Protein AF-A0A251Q387-F1 (afdb_monomer_lite)

Radius of gyration: 13.92 Å; chains: 1; bounding box: 30×35×39 Å

pLDDT: mean 77.46, std 14.69, range [41.97, 92.56]

Foldseek 3Di:
DVCVVPVDPDDDDWDFDDDPVDRDRPVVPPVPPPDAQEEEAADADADDDPCLVPVVVVNVVVVCVVPVRHYYDYDDYPYPDVVPDD

InterPro domains:
  IPR002762 Sirohydrochlorin cobaltochelatase CbiX-like [PF01903] (5-85)
  IPR050963 Sirohydrochlorin Cobaltochelatase/CbiX [PTHR33542] (1-85)

Sequence (86 aa):
MLKDRTGYPIVEPAHMVQSWRNHQFMLHSIPVLSGANRVIVSPFFLLPGRHLNQDIPYLTAEAAKEHPGVSYIVTTPLGLHPLLVI

Structure (mmCIF, N/CA/C/O backbone):
data_AF-A0A251Q387-F1
#
_entry.id   AF-A0A251Q387-F1
#
loop_
_atom_site.group_PDB
_atom_site.id
_atom_site.type_symbol
_atom_site.label_atom_id
_atom_site.label_alt_id
_atom_site.label_comp_id
_atom_site.label_asym_id
_atom_site.label_entity_id
_atom_site.label_seq_id
_atom_site.pdbx_PDB_ins_code
_atom_site.Cartn_x
_atom_site.Cartn_y
_atom_site.Cartn_z
_atom_site.occupancy
_atom_site.B_iso_or_equiv
_atom_site.auth_seq_id
_atom_site.auth_comp_id
_atom_site.auth_asym_id
_atom_site.auth_atom_id
_atom_site.pdbx_PDB_model_num
ATOM 1 N N . MET A 1 1 ? -14.306 -2.420 -13.201 1.00 75.31 1 MET A N 1
ATOM 2 C CA . MET A 1 1 ? -13.075 -1.802 -12.639 1.00 75.31 1 MET A CA 1
ATOM 3 C C . MET A 1 1 ? -12.560 -2.647 -11.465 1.00 75.31 1 MET A C 1
ATOM 5 O O . MET A 1 1 ? -13.202 -3.638 -11.149 1.00 75.31 1 MET A O 1
ATOM 9 N N . LEU A 1 2 ? -11.396 -2.347 -10.858 1.00 83.06 2 LEU A N 1
ATOM 10 C CA . LEU A 1 2 ? -10.769 -3.199 -9.817 1.00 83.06 2 LEU A CA 1
ATOM 11 C C . LEU A 1 2 ? -11.724 -3.520 -8.645 1.00 83.06 2 LEU A C 1
ATOM 13 O O . LEU A 1 2 ? -11.761 -4.657 -8.180 1.00 83.06 2 LEU A O 1
ATOM 17 N N . LYS A 1 3 ? -12.561 -2.555 -8.245 1.00 85.06 3 LYS A N 1
ATOM 18 C CA . LYS A 1 3 ? -13.634 -2.723 -7.250 1.00 85.06 3 LYS A CA 1
ATOM 19 C C . LYS A 1 3 ? -14.587 -3.881 -7.583 1.00 85.06 3 LYS A C 1
ATOM 21 O O . LYS A 1 3 ? -14.783 -4.772 -6.766 1.00 85.06 3 LYS A O 1
ATOM 26 N N . ASP A 1 4 ? -15.066 -3.944 -8.824 1.00 89.00 4 ASP A N 1
ATOM 27 C CA . ASP A 1 4 ? -16.027 -4.962 -9.287 1.00 89.00 4 ASP A CA 1
ATOM 28 C C . ASP A 1 4 ? -15.418 -6.369 -9.410 1.00 89.00 4 ASP A C 1
ATOM 30 O O . ASP A 1 4 ? -16.140 -7.347 -9.581 1.00 89.00 4 ASP A O 1
ATOM 34 N N . ARG A 1 5 ? -14.082 -6.485 -9.364 1.00 89.75 5 ARG A N 1
ATOM 35 C CA . ARG A 1 5 ? -13.352 -7.746 -9.591 1.00 89.75 5 ARG A CA 1
ATOM 36 C C . ARG A 1 5 ? -12.717 -8.344 -8.337 1.00 89.75 5 ARG A C 1
ATOM 38 O O . ARG A 1 5 ? -12.223 -9.463 -8.410 1.00 89.75 5 ARG A O 1
ATOM 45 N N . THR A 1 6 ? -12.668 -7.606 -7.229 1.00 87.00 6 THR A N 1
ATOM 46 C CA . THR A 1 6 ? -11.861 -7.977 -6.048 1.00 87.00 6 THR A CA 1
ATOM 47 C C . THR A 1 6 ? -12.671 -8.182 -4.770 1.00 87.00 6 THR A C 1
ATOM 49 O O . THR A 1 6 ? -12.135 -8.708 -3.801 1.00 87.00 6 THR A O 1
ATOM 52 N N . GLY A 1 7 ? -13.946 -7.776 -4.743 1.00 88.38 7 GLY A N 1
ATOM 53 C CA . GLY A 1 7 ? -14.798 -7.864 -3.552 1.00 88.38 7 GLY A CA 1
ATOM 54 C C . GLY A 1 7 ? -14.453 -6.856 -2.447 1.00 88.38 7 GLY A C 1
ATOM 55 O O . GLY A 1 7 ? -15.130 -6.833 -1.422 1.00 88.38 7 GLY A O 1
ATOM 56 N N . TYR A 1 8 ? -13.439 -6.000 -2.640 1.00 87.88 8 TYR A N 1
ATOM 57 C CA . TYR A 1 8 ? -13.121 -4.932 -1.694 1.00 87.88 8 TYR A CA 1
ATOM 58 C C . TYR A 1 8 ? -14.166 -3.806 -1.783 1.00 87.88 8 TYR A C 1
ATOM 60 O O . TYR A 1 8 ? -14.396 -3.269 -2.871 1.00 87.88 8 TYR A O 1
ATOM 68 N N . PRO A 1 9 ? -14.782 -3.401 -0.655 1.00 86.31 9 PRO A N 1
ATOM 69 C CA . PRO A 1 9 ? -15.846 -2.393 -0.655 1.00 86.31 9 PRO A CA 1
ATOM 70 C C . PRO A 1 9 ? -15.333 -0.987 -1.000 1.00 86.31 9 PR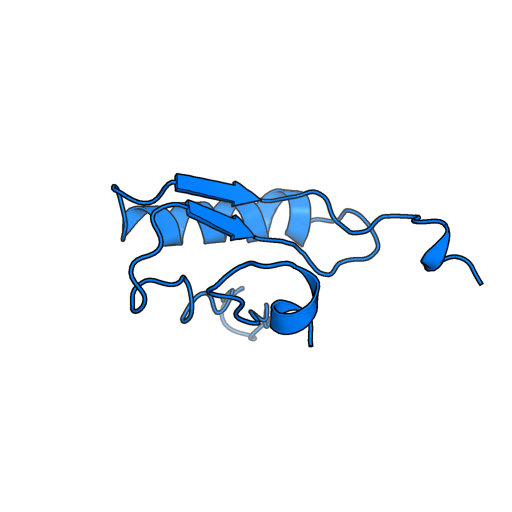O A C 1
ATOM 72 O O . PRO A 1 9 ? -16.083 -0.164 -1.531 1.00 86.31 9 PRO A O 1
ATOM 75 N N . ILE A 1 10 ? -14.052 -0.723 -0.725 1.00 86.31 10 ILE A N 1
ATOM 76 C CA . ILE A 1 10 ? -13.381 0.561 -0.933 1.00 86.31 10 ILE A CA 1
ATOM 77 C C . ILE A 1 10 ? -12.128 0.300 -1.766 1.00 86.31 10 ILE A C 1
ATOM 79 O O . ILE A 1 10 ? -11.278 -0.501 -1.377 1.00 86.31 10 ILE A O 1
ATOM 83 N N . VAL A 1 11 ? -12.031 0.960 -2.919 1.00 87.88 11 VAL A N 1
ATOM 84 C CA . VAL A 1 11 ? -10.879 0.892 -3.822 1.00 87.88 11 VAL A CA 1
ATOM 85 C C . VAL A 1 11 ? -10.682 2.281 -4.408 1.00 87.88 11 VAL A C 1
ATOM 87 O O . VAL A 1 11 ? -11.507 2.722 -5.203 1.00 87.88 11 VAL A O 1
ATOM 90 N N . GLU A 1 12 ? -9.591 2.938 -4.026 1.00 85.06 12 GLU A N 1
ATOM 91 C CA . GLU A 1 12 ? -9.282 4.312 -4.424 1.00 85.06 12 GLU A CA 1
ATOM 92 C C . GLU A 1 12 ? -7.945 4.367 -5.177 1.00 85.06 12 GLU A C 1
ATOM 94 O O . GLU A 1 12 ? -6.975 3.732 -4.747 1.00 85.06 12 GLU A O 1
ATOM 99 N N . PRO A 1 13 ? -7.856 5.102 -6.299 1.00 84.19 13 PRO A N 1
ATOM 100 C CA . PRO A 1 13 ? -6.579 5.385 -6.934 1.00 84.19 13 PRO A CA 1
ATOM 101 C C . PRO A 1 13 ? -5.778 6.405 -6.109 1.00 84.19 13 PRO A C 1
ATOM 103 O O . PRO A 1 13 ? -6.327 7.343 -5.530 1.00 84.19 13 PRO A O 1
ATOM 106 N N . ALA A 1 14 ? -4.456 6.249 -6.106 1.00 80.81 14 ALA A N 1
ATOM 107 C CA . ALA A 1 14 ? -3.520 7.208 -5.532 1.00 80.81 14 ALA A CA 1
ATOM 108 C C . ALA A 1 14 ? -2.361 7.425 -6.508 1.00 80.81 14 ALA A C 1
ATOM 110 O O . ALA A 1 14 ? -1.882 6.480 -7.140 1.00 80.81 14 ALA A O 1
ATOM 111 N N . HIS A 1 15 ? -1.910 8.672 -6.631 1.00 78.69 15 HIS A N 1
ATOM 112 C CA . HIS A 1 15 ? -0.846 9.050 -7.556 1.00 78.69 15 HIS A CA 1
ATOM 113 C C . HIS A 1 15 ? 0.316 9.693 -6.801 1.00 78.69 15 HIS A C 1
ATOM 115 O O . HIS A 1 15 ? 0.139 10.626 -6.017 1.00 78.69 15 HIS A O 1
ATOM 121 N N . MET A 1 16 ? 1.526 9.215 -7.085 1.00 70.44 16 MET A N 1
ATOM 122 C CA . MET A 1 16 ? 2.751 9.894 -6.685 1.00 70.44 16 MET A CA 1
ATOM 123 C C . MET A 1 16 ? 3.108 10.926 -7.746 1.00 70.44 16 MET A C 1
ATOM 125 O O . MET A 1 16 ? 3.348 10.558 -8.896 1.00 70.44 16 MET A O 1
ATOM 129 N N . VAL A 1 17 ? 3.166 12.202 -7.370 1.00 60.22 17 VAL A N 1
ATOM 130 C CA . VAL A 1 17 ? 3.607 13.266 -8.274 1.00 60.22 17 VAL A CA 1
ATOM 131 C C . VAL A 1 17 ? 4.909 13.843 -7.742 1.00 60.22 17 VAL A C 1
ATOM 133 O O . VAL A 1 17 ? 4.994 14.291 -6.600 1.00 60.22 17 VAL A O 1
ATOM 136 N N . GLN A 1 18 ? 5.939 13.856 -8.583 1.00 53.81 18 GLN A N 1
ATOM 137 C CA . GLN A 1 18 ? 7.148 14.609 -8.292 1.00 53.81 18 GLN A CA 1
ATOM 138 C C . GLN A 1 18 ? 6.885 16.077 -8.628 1.00 53.81 18 GLN A C 1
ATOM 140 O O . GLN A 1 18 ? 6.873 16.470 -9.792 1.00 53.81 18 GLN A O 1
ATOM 145 N N . SER A 1 19 ? 6.631 16.890 -7.604 1.00 51.81 19 SER A N 1
ATOM 146 C CA . SER A 1 19 ? 6.587 18.343 -7.761 1.00 51.81 19 SER A CA 1
ATOM 147 C C . SER A 1 19 ? 7.981 18.925 -7.524 1.00 51.81 19 SER A C 1
ATOM 149 O O . SER A 1 19 ? 8.758 18.386 -6.735 1.00 51.81 19 SER A O 1
ATOM 151 N N . TRP A 1 20 ? 8.288 20.063 -8.153 1.00 41.97 20 TRP A N 1
ATOM 152 C CA . TRP A 1 20 ? 9.570 20.773 -7.998 1.00 41.97 20 TRP A CA 1
ATOM 153 C C . TRP A 1 20 ? 9.902 21.155 -6.540 1.00 41.97 20 TRP A C 1
ATOM 155 O O . TRP A 1 20 ? 11.029 21.544 -6.246 1.00 41.97 20 TRP A O 1
ATOM 165 N N . ARG A 1 21 ? 8.934 21.038 -5.619 1.00 42.72 21 ARG A N 1
ATOM 166 C CA . ARG A 1 21 ? 9.056 21.495 -4.236 1.00 42.72 21 ARG A CA 1
ATOM 167 C C . ARG A 1 21 ? 8.983 20.422 -3.158 1.00 42.72 21 ARG A C 1
ATOM 169 O O . ARG A 1 21 ? 9.186 20.832 -2.028 1.00 42.72 21 ARG A O 1
ATOM 176 N N . ASN A 1 22 ? 8.706 19.144 -3.463 1.00 47.03 22 ASN A N 1
ATOM 177 C CA . ASN A 1 22 ? 8.856 17.957 -2.587 1.00 47.03 22 ASN A CA 1
ATOM 178 C C . ASN A 1 22 ? 8.211 16.711 -3.245 1.00 47.03 22 ASN A C 1
ATOM 180 O O . ASN A 1 22 ? 7.278 16.848 -4.044 1.00 47.03 22 ASN A O 1
ATOM 184 N N . HIS A 1 23 ? 8.659 15.497 -2.878 1.00 52.81 23 HIS A N 1
ATOM 185 C CA . HIS A 1 23 ? 7.956 14.235 -3.177 1.00 52.81 23 HIS A CA 1
ATOM 186 C C . HIS A 1 23 ? 6.649 14.174 -2.371 1.00 52.81 23 HIS A C 1
ATOM 188 O O . HIS A 1 23 ? 6.571 13.528 -1.329 1.00 52.81 23 HIS A O 1
ATOM 194 N N . GLN A 1 24 ? 5.623 14.895 -2.812 1.00 49.97 24 GLN A N 1
ATOM 195 C CA . GLN A 1 24 ? 4.292 14.763 -2.238 1.00 49.97 24 GLN A CA 1
ATOM 196 C C . GLN A 1 24 ? 3.628 13.544 -2.871 1.00 49.97 24 GLN A C 1
ATOM 198 O O . GLN A 1 24 ? 3.147 13.564 -4.004 1.00 49.97 24 GLN A O 1
ATOM 203 N N . PHE A 1 25 ? 3.638 12.443 -2.132 1.00 52.50 25 PHE A N 1
ATOM 204 C CA . PHE A 1 25 ? 2.727 11.346 -2.402 1.00 52.50 25 PHE A CA 1
ATOM 205 C C . PHE A 1 25 ? 1.351 11.820 -1.953 1.00 52.50 25 PHE A C 1
ATOM 207 O O . PHE A 1 25 ? 1.126 12.075 -0.770 1.00 52.50 25 PHE A O 1
ATOM 214 N N . MET A 1 26 ? 0.461 12.035 -2.919 1.00 52.25 26 MET A N 1
ATOM 215 C CA . MET A 1 26 ? -0.892 12.501 -2.652 1.00 52.25 26 MET A CA 1
ATOM 216 C C . MET A 1 26 ? -1.690 11.317 -2.093 1.00 52.25 26 MET A C 1
ATOM 218 O O . MET A 1 26 ? -2.462 10.6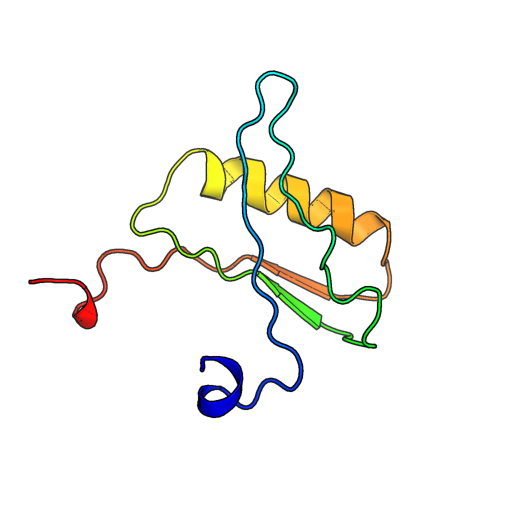79 -2.801 1.00 52.25 26 MET A O 1
ATOM 222 N N . LEU A 1 27 ? -1.482 11.023 -0.807 1.00 52.91 27 LEU A N 1
ATOM 223 C CA . LEU A 1 27 ? -2.331 10.163 0.024 1.00 52.91 27 LEU A CA 1
ATOM 224 C C . LEU A 1 27 ? -3.518 10.939 0.601 1.00 52.91 27 LEU A C 1
ATOM 226 O O . LEU A 1 27 ? -4.081 10.541 1.616 1.00 52.91 27 LEU A O 1
ATOM 230 N N . HIS A 1 28 ? -3.953 12.019 -0.059 1.00 48.16 28 HIS A N 1
ATOM 231 C CA . HIS A 1 28 ? -5.173 12.750 0.312 1.00 48.16 28 HIS A CA 1
ATOM 232 C C . HIS A 1 28 ? -6.433 11.861 0.332 1.00 48.16 28 HIS A C 1
ATOM 234 O O . HIS A 1 28 ? -7.497 12.309 0.742 1.00 48.16 28 HIS A O 1
ATOM 240 N N . SER A 1 29 ? -6.301 10.609 -0.107 1.00 48.94 29 SER A N 1
ATOM 241 C CA . SER A 1 29 ? -7.316 9.573 -0.176 1.00 48.94 29 SER A CA 1
ATOM 242 C C . SER A 1 29 ? -6.938 8.285 0.565 1.00 48.94 29 SER A C 1
ATOM 244 O O . SER A 1 29 ? -7.509 7.237 0.245 1.00 48.94 29 SER A O 1
ATOM 246 N N . ILE A 1 30 ? -6.057 8.300 1.592 1.00 53.25 30 ILE A N 1
ATOM 247 C CA . ILE A 1 30 ? -6.209 7.238 2.609 1.00 53.25 30 ILE A CA 1
ATOM 248 C C . ILE A 1 30 ? -7.701 7.247 2.972 1.00 53.25 30 ILE A C 1
ATOM 250 O O . ILE A 1 30 ? -8.290 8.325 3.065 1.00 53.25 30 ILE A O 1
ATOM 254 N N . PRO A 1 31 ? -8.359 6.091 3.106 1.00 51.75 31 PRO A N 1
ATOM 255 C CA . PRO A 1 31 ? -9.796 5.976 3.372 1.00 51.75 31 PRO A CA 1
ATOM 256 C C . PRO A 1 31 ? -10.260 6.555 4.727 1.00 51.75 31 PRO A C 1
ATOM 258 O O . PRO A 1 31 ? -11.266 6.117 5.282 1.00 51.75 31 PRO A O 1
ATOM 261 N N . VAL A 1 32 ? -9.565 7.578 5.230 1.00 48.91 32 VAL A N 1
ATOM 262 C CA . VAL A 1 32 ? -9.866 8.519 6.312 1.00 48.91 32 VAL A CA 1
ATOM 263 C C . VAL A 1 32 ? -11.327 8.963 6.349 1.00 48.91 32 VAL A C 1
ATOM 265 O O . VAL A 1 32 ? -11.822 9.312 7.413 1.00 48.91 32 VAL A O 1
ATOM 268 N N . LEU A 1 33 ? -12.060 8.895 5.236 1.00 49.66 33 LEU A N 1
ATOM 269 C CA . LEU A 1 33 ? -13.474 9.271 5.186 1.00 49.66 33 LEU A CA 1
ATOM 270 C C . LEU A 1 33 ? -14.460 8.093 5.092 1.00 49.66 33 LEU A C 1
ATOM 272 O O . LEU A 1 33 ? -15.662 8.332 5.027 1.00 49.66 33 LEU A O 1
ATOM 276 N N . SER A 1 34 ? -14.016 6.830 5.067 1.00 56.69 34 SER A N 1
ATOM 277 C CA . SER A 1 34 ? -14.887 5.701 4.671 1.00 56.69 34 SER A CA 1
ATOM 278 C C . SER A 1 34 ? -14.915 4.500 5.624 1.00 56.69 34 SER A C 1
ATOM 280 O O . SER A 1 34 ? -15.532 3.490 5.298 1.00 56.69 34 SER A O 1
ATOM 282 N N . GLY A 1 35 ? -14.308 4.595 6.812 1.00 71.88 35 GLY A N 1
ATOM 283 C CA . GLY A 1 35 ? -14.507 3.599 7.879 1.00 71.88 35 GLY A CA 1
ATOM 284 C C . GLY A 1 35 ? -13.759 2.272 7.694 1.00 71.88 35 GLY A C 1
ATOM 285 O O . GLY A 1 35 ? -14.177 1.252 8.232 1.00 71.88 35 GLY A O 1
ATOM 286 N N . ALA A 1 36 ? -12.657 2.260 6.939 1.00 82.94 36 ALA A N 1
ATOM 287 C CA . ALA A 1 36 ? -11.823 1.069 6.792 1.00 82.94 36 ALA A CA 1
ATOM 288 C C . ALA A 1 36 ? -10.926 0.845 8.026 1.00 82.94 36 ALA A C 1
ATOM 290 O O . ALA A 1 36 ? -10.192 1.739 8.434 1.00 82.94 36 ALA A O 1
ATOM 291 N N . ASN A 1 37 ? -10.907 -0.375 8.570 1.00 86.00 37 ASN A N 1
ATOM 292 C CA . ASN A 1 37 ? -9.988 -0.774 9.653 1.00 86.00 37 ASN A CA 1
ATOM 293 C C . ASN A 1 37 ? -8.624 -1.277 9.138 1.00 86.00 37 ASN A C 1
ATOM 295 O O . ASN A 1 37 ? -7.680 -1.470 9.913 1.00 86.00 37 ASN A O 1
ATOM 299 N N . ARG A 1 38 ? -8.525 -1.537 7.827 1.00 88.50 38 ARG A N 1
ATOM 300 C CA . ARG A 1 38 ? -7.313 -2.026 7.169 1.00 88.50 38 ARG A CA 1
ATOM 301 C C . ARG A 1 38 ? -7.152 -1.426 5.777 1.00 88.50 38 ARG A C 1
ATOM 303 O O . ARG A 1 38 ? -8.094 -1.450 4.990 1.00 88.50 38 ARG A O 1
ATOM 310 N N . VAL A 1 39 ? -5.944 -0.960 5.466 1.00 88.38 39 VAL A N 1
ATOM 311 C CA . VAL A 1 39 ? -5.567 -0.396 4.163 1.00 88.38 39 VAL A CA 1
ATOM 312 C C . VAL A 1 39 ? -4.514 -1.275 3.493 1.00 88.38 39 VAL A C 1
ATOM 314 O O . VAL A 1 39 ? -3.522 -1.663 4.109 1.00 88.38 39 VAL A O 1
ATOM 317 N N . ILE A 1 40 ? -4.724 -1.593 2.216 1.00 91.38 40 ILE A N 1
ATOM 318 C CA . ILE A 1 40 ? -3.753 -2.304 1.380 1.00 91.38 40 ILE A CA 1
ATOM 319 C C . ILE A 1 40 ? -3.260 -1.322 0.323 1.00 91.38 40 ILE A C 1
ATOM 321 O O . ILE A 1 40 ? -3.995 -0.976 -0.601 1.00 91.38 40 ILE A O 1
ATOM 325 N N . VAL A 1 41 ? -2.016 -0.874 0.458 1.00 90.12 41 VAL A N 1
ATOM 326 C CA . VAL A 1 41 ? -1.357 -0.045 -0.550 1.00 90.12 41 VAL A CA 1
ATOM 327 C C . VAL A 1 41 ? -0.731 -0.983 -1.571 1.00 90.12 41 VAL A C 1
ATOM 329 O O . VAL A 1 41 ? 0.212 -1.703 -1.249 1.00 90.12 41 VAL A O 1
ATOM 332 N N . SER A 1 42 ? -1.278 -0.988 -2.788 1.00 91.19 42 SER A N 1
ATOM 333 C CA . SER A 1 42 ? -0.811 -1.817 -3.902 1.00 91.19 42 SER A CA 1
ATOM 334 C C . SER A 1 42 ? -0.081 -0.957 -4.935 1.00 91.19 42 SER A C 1
ATOM 336 O O . SER A 1 42 ? -0.744 -0.329 -5.766 1.00 91.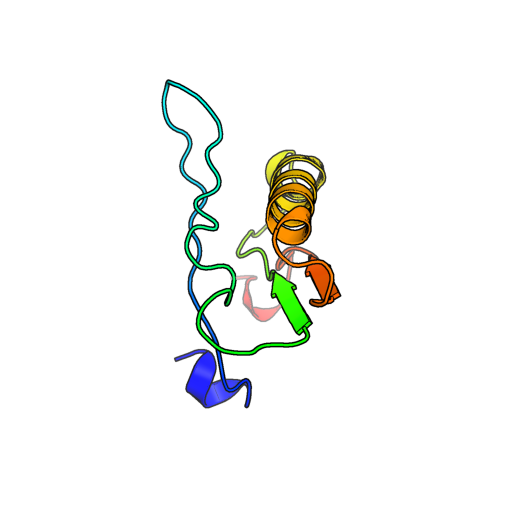19 42 SER A O 1
ATOM 338 N N . PRO A 1 43 ? 1.263 -0.900 -4.923 1.00 88.94 43 PRO A N 1
ATOM 339 C CA . PRO A 1 43 ? 2.001 -0.052 -5.846 1.00 88.94 43 PRO A CA 1
ATOM 340 C C . PRO A 1 43 ? 1.888 -0.557 -7.290 1.00 88.94 43 PRO A C 1
ATOM 342 O O . PRO A 1 43 ? 2.331 -1.659 -7.616 1.00 88.94 43 PRO A O 1
ATOM 345 N N . PHE A 1 44 ? 1.353 0.274 -8.186 1.00 88.44 44 PHE A N 1
ATOM 346 C CA . PHE A 1 44 ? 1.274 -0.031 -9.618 1.00 88.44 44 PHE A CA 1
ATOM 347 C C . PHE A 1 44 ? 2.601 0.286 -10.329 1.00 88.44 44 PHE A C 1
ATOM 349 O O . PHE A 1 44 ? 2.706 1.212 -11.129 1.00 88.44 44 PHE A O 1
ATOM 356 N N . PHE A 1 45 ? 3.639 -0.475 -9.983 1.00 86.75 45 PHE A N 1
ATOM 357 C CA . PHE A 1 45 ? 4.989 -0.365 -10.535 1.00 86.75 45 PHE A CA 1
ATOM 358 C C . PHE A 1 45 ? 5.425 -1.711 -11.116 1.00 86.75 45 PHE A C 1
ATOM 360 O O . PHE A 1 45 ? 5.119 -2.761 -10.549 1.00 86.75 45 PHE A O 1
ATOM 367 N N . LEU A 1 46 ? 6.169 -1.679 -12.224 1.00 88.62 46 LEU A N 1
ATOM 368 C CA . LEU A 1 46 ? 6.679 -2.891 -12.874 1.00 88.62 46 LEU A CA 1
ATOM 369 C C . LEU A 1 46 ? 7.898 -3.469 -12.150 1.00 88.62 46 LEU A C 1
ATOM 371 O O . LEU A 1 46 ? 7.976 -4.672 -11.947 1.00 88.62 46 LEU A O 1
ATOM 375 N N . LEU A 1 47 ? 8.846 -2.622 -11.748 1.00 84.38 47 LEU A N 1
ATOM 376 C CA . LEU A 1 47 ? 10.127 -3.045 -11.182 1.00 84.38 47 LEU A CA 1
ATOM 377 C C . LEU A 1 47 ? 10.390 -2.368 -9.832 1.00 84.38 47 LEU A C 1
ATOM 379 O O . LEU A 1 47 ? 9.913 -1.250 -9.617 1.00 84.38 47 LEU A O 1
ATOM 383 N N . PRO A 1 48 ? 11.156 -3.015 -8.930 1.00 79.56 48 PRO A N 1
ATOM 384 C CA . PRO A 1 48 ? 11.612 -2.390 -7.695 1.00 79.56 48 PRO A CA 1
ATOM 385 C C . PRO A 1 48 ? 12.473 -1.153 -7.983 1.00 79.56 48 PRO A C 1
ATOM 387 O O . PRO A 1 48 ? 13.182 -1.080 -8.984 1.00 79.56 48 PRO A O 1
ATOM 390 N N . GLY A 1 49 ? 12.435 -0.180 -7.076 1.00 81.38 49 GLY A N 1
ATOM 391 C CA . GLY A 1 49 ? 13.182 1.068 -7.196 1.00 81.38 49 GLY A CA 1
ATOM 392 C C . GLY A 1 49 ? 13.077 1.913 -5.931 1.00 81.38 49 GLY A C 1
ATOM 393 O O . GLY A 1 49 ? 12.361 1.550 -4.996 1.00 81.38 49 GLY A O 1
ATOM 394 N N . ARG A 1 50 ? 13.779 3.054 -5.903 1.00 75.56 50 ARG A N 1
ATOM 395 C CA . ARG A 1 50 ? 13.836 3.967 -4.743 1.00 75.56 50 ARG A CA 1
ATOM 396 C C . ARG A 1 50 ? 12.452 4.262 -4.155 1.00 75.56 50 ARG A C 1
ATOM 398 O O . ARG A 1 50 ? 12.263 4.135 -2.951 1.00 75.56 50 ARG A O 1
ATOM 405 N N . HIS A 1 51 ? 11.483 4.552 -5.018 1.00 76.19 51 HIS A N 1
ATOM 406 C CA . HIS A 1 51 ? 10.119 4.872 -4.610 1.00 76.19 51 HIS A CA 1
ATOM 407 C C . HIS A 1 51 ? 9.419 3.748 -3.848 1.00 76.19 51 HIS A C 1
ATOM 409 O O . HIS A 1 51 ? 8.723 4.005 -2.873 1.00 76.19 51 HIS A O 1
ATOM 415 N N . LEU A 1 52 ? 9.627 2.497 -4.251 1.00 75.81 52 LEU A N 1
ATOM 416 C CA . LEU A 1 52 ? 9.003 1.343 -3.603 1.00 75.81 52 LEU A CA 1
ATOM 417 C C . LEU A 1 52 ? 9.682 0.981 -2.285 1.00 75.81 52 LEU A C 1
ATOM 419 O O . LEU A 1 52 ? 9.014 0.549 -1.353 1.00 75.81 52 LEU A O 1
ATOM 423 N N . ASN A 1 53 ? 11.000 1.164 -2.208 1.00 80.44 53 ASN A N 1
ATOM 424 C CA . ASN A 1 53 ? 11.786 0.746 -1.049 1.00 80.44 53 ASN A CA 1
ATOM 425 C C . ASN A 1 53 ? 11.841 1.809 0.055 1.00 80.44 53 ASN A C 1
ATOM 427 O O . ASN A 1 53 ? 12.154 1.477 1.194 1.00 80.44 53 ASN A O 1
ATOM 431 N N . GLN A 1 54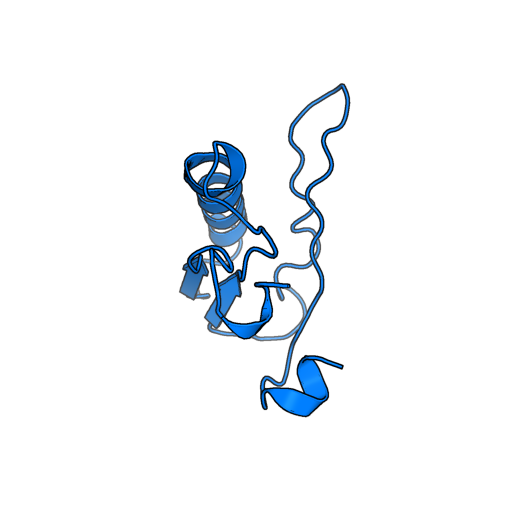 ? 11.601 3.078 -0.280 1.00 81.31 54 GLN A N 1
ATOM 432 C CA . GLN A 1 54 ? 11.784 4.199 0.643 1.00 81.31 54 GLN A CA 1
ATOM 433 C C . GLN A 1 54 ? 10.544 5.086 0.689 1.00 81.31 54 GLN A C 1
ATOM 435 O O . GLN A 1 54 ? 9.912 5.188 1.736 1.00 81.31 54 GLN A O 1
ATOM 440 N N . ASP A 1 55 ? 10.169 5.686 -0.442 1.00 83.62 55 ASP A N 1
ATOM 441 C CA . ASP A 1 55 ? 9.190 6.776 -0.446 1.00 83.62 55 ASP A CA 1
ATOM 442 C C . ASP A 1 55 ? 7.773 6.294 -0.098 1.00 83.62 55 ASP A C 1
ATOM 444 O O . ASP A 1 55 ? 7.148 6.836 0.808 1.00 83.62 55 ASP A O 1
ATOM 448 N N . ILE A 1 56 ? 7.268 5.245 -0.755 1.00 85.06 56 ILE A N 1
ATOM 449 C CA . ILE A 1 56 ? 5.913 4.721 -0.516 1.00 85.06 56 ILE A CA 1
ATOM 450 C C . ILE A 1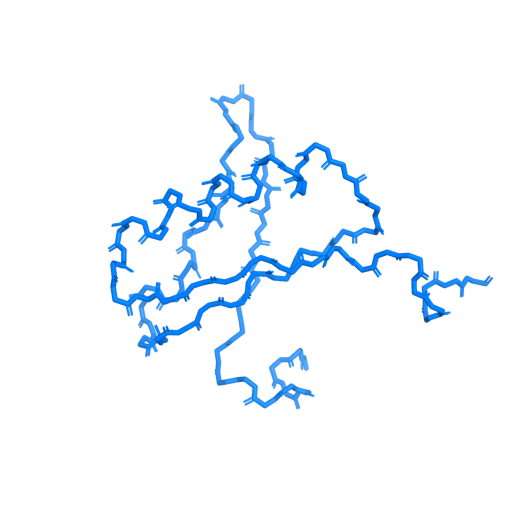 56 ? 5.759 4.174 0.912 1.00 85.06 56 ILE A C 1
ATOM 452 O O . ILE A 1 56 ? 4.787 4.555 1.570 1.00 85.06 56 ILE A O 1
ATOM 456 N N . PRO A 1 57 ? 6.677 3.335 1.439 1.00 87.00 57 PRO A N 1
ATOM 457 C CA . PRO A 1 57 ? 6.617 2.909 2.834 1.00 87.00 57 PRO A CA 1
ATOM 458 C C . PRO A 1 57 ? 6.650 4.083 3.814 1.00 87.00 57 PRO A C 1
ATOM 460 O O . PRO A 1 57 ? 5.822 4.129 4.722 1.00 87.00 57 PRO A O 1
ATOM 463 N N . TYR A 1 58 ? 7.551 5.051 3.606 1.00 86.06 58 TYR A N 1
ATOM 464 C CA . TYR A 1 58 ? 7.665 6.234 4.460 1.00 86.06 58 TYR A CA 1
ATOM 465 C C . TYR A 1 58 ? 6.373 7.058 4.459 1.00 86.06 58 TYR A C 1
ATOM 467 O O . TYR A 1 58 ? 5.817 7.339 5.515 1.00 86.06 58 TYR A O 1
ATOM 475 N N . LEU A 1 59 ? 5.841 7.379 3.280 1.00 83.12 59 LEU A N 1
ATOM 476 C CA . LEU A 1 59 ? 4.649 8.217 3.134 1.00 83.12 59 LEU A CA 1
ATOM 477 C C . LEU A 1 59 ? 3.390 7.518 3.652 1.00 83.12 59 LEU A C 1
ATOM 479 O O . LEU A 1 59 ? 2.545 8.157 4.275 1.00 83.12 59 LEU A O 1
ATOM 483 N N . THR A 1 60 ? 3.291 6.199 3.462 1.00 83.81 60 THR A N 1
ATOM 484 C CA . THR A 1 60 ? 2.211 5.396 4.051 1.00 83.81 60 THR A CA 1
ATOM 485 C C . THR A 1 60 ? 2.297 5.406 5.578 1.00 83.81 60 THR A C 1
ATOM 487 O O . THR A 1 60 ? 1.276 5.566 6.242 1.00 83.81 60 THR A O 1
ATOM 490 N N . ALA A 1 61 ? 3.503 5.280 6.141 1.00 85.94 61 ALA A N 1
ATOM 491 C CA . ALA A 1 61 ? 3.712 5.323 7.584 1.00 85.94 61 ALA A CA 1
ATOM 492 C C . ALA A 1 61 ? 3.393 6.700 8.181 1.00 85.94 61 ALA A C 1
ATOM 494 O O . ALA A 1 61 ? 2.742 6.756 9.221 1.00 85.94 61 ALA A O 1
ATOM 495 N N . GLU A 1 62 ? 3.806 7.795 7.533 1.00 84.38 62 GLU A N 1
ATOM 496 C CA . GLU A 1 62 ? 3.470 9.154 7.977 1.00 84.38 62 GLU A CA 1
ATOM 497 C C . GLU A 1 62 ? 1.957 9.375 7.992 1.00 84.38 62 GLU A C 1
ATOM 499 O O . GLU A 1 62 ? 1.412 9.794 9.009 1.00 84.38 62 GLU A O 1
ATOM 504 N N . ALA A 1 63 ? 1.262 9.008 6.917 1.00 80.12 63 ALA A N 1
ATOM 505 C CA . ALA A 1 63 ? -0.183 9.179 6.839 1.00 80.12 63 ALA A CA 1
ATOM 506 C C . ALA A 1 63 ? -0.941 8.250 7.814 1.00 80.12 63 ALA A C 1
ATOM 508 O O . ALA A 1 63 ? -1.977 8.620 8.358 1.00 80.12 63 ALA A O 1
ATOM 509 N N . ALA A 1 64 ? -0.402 7.067 8.127 1.00 82.44 64 ALA A N 1
ATOM 510 C CA . ALA A 1 64 ? -0.977 6.186 9.144 1.00 82.44 64 ALA A CA 1
ATOM 511 C C . ALA A 1 64 ? -0.903 6.761 10.572 1.00 82.44 64 ALA A C 1
ATOM 513 O O . ALA A 1 64 ? -1.721 6.382 11.413 1.00 82.44 64 ALA A O 1
ATOM 514 N N . LYS A 1 65 ? 0.022 7.691 10.867 1.00 84.00 65 LYS A N 1
ATOM 515 C CA . LYS A 1 65 ? 0.091 8.352 12.189 1.00 84.00 65 LYS A CA 1
ATOM 516 C C . LYS A 1 65 ? -1.169 9.156 12.506 1.00 84.00 65 LYS A C 1
ATOM 518 O O . LYS A 1 65 ? -1.520 9.286 13.675 1.00 84.00 65 LYS A O 1
ATOM 523 N N . GLU A 1 66 ? -1.862 9.652 11.485 1.00 82.31 66 GLU A N 1
ATOM 524 C CA . GLU A 1 66 ? -3.131 10.372 11.632 1.00 82.31 66 GLU A CA 1
ATOM 525 C C . GLU A 1 66 ? -4.306 9.420 11.954 1.00 82.31 66 GLU A C 1
ATOM 527 O O . GLU A 1 66 ? -5.366 9.865 12.399 1.00 82.31 66 GLU A O 1
ATOM 532 N N . HIS A 1 67 ? -4.114 8.098 11.808 1.00 82.12 67 HIS A N 1
ATOM 533 C CA . HIS A 1 67 ? -5.148 7.065 11.969 1.00 82.12 67 HIS A CA 1
ATOM 534 C C . HIS A 1 67 ? -4.667 5.860 12.802 1.00 82.12 67 HIS A C 1
ATOM 536 O O . HIS A 1 67 ? -4.589 4.742 12.289 1.00 82.12 67 HIS A O 1
ATOM 542 N N . PRO A 1 68 ? -4.411 6.025 14.113 1.00 80.38 68 PRO A N 1
ATOM 543 C CA . PRO A 1 68 ? -3.813 4.979 14.954 1.00 80.38 68 PRO A CA 1
ATOM 544 C C . PRO A 1 68 ? -4.649 3.688 15.089 1.00 80.38 68 PRO A C 1
ATOM 546 O O . PRO A 1 68 ? -4.117 2.656 15.487 1.00 80.38 68 PRO A O 1
ATOM 549 N N . GLY A 1 69 ? -5.947 3.719 14.762 1.00 82.25 69 GLY A N 1
ATOM 550 C CA . GLY A 1 69 ? -6.833 2.545 14.766 1.00 82.25 69 GLY A CA 1
ATOM 551 C C . GLY A 1 69 ? -6.876 1.761 13.448 1.00 82.25 69 GLY A C 1
ATOM 552 O O . GLY A 1 69 ? -7.612 0.777 13.352 1.00 82.25 69 GLY A O 1
ATOM 553 N N . VAL A 1 70 ? -6.133 2.196 12.428 1.00 85.12 70 VAL A N 1
ATOM 554 C CA . VAL A 1 70 ? -6.159 1.612 11.085 1.00 85.12 70 VAL A CA 1
ATOM 555 C C . VAL A 1 70 ? -4.846 0.888 10.819 1.00 85.12 70 VAL A C 1
ATOM 557 O O . VAL A 1 70 ? -3.768 1.477 10.814 1.00 85.12 70 VAL A O 1
ATOM 560 N N . SER A 1 71 ? -4.936 -0.415 10.567 1.00 88.81 71 SER A N 1
ATOM 561 C CA . SER A 1 71 ? -3.778 -1.203 10.136 1.00 88.81 71 SER A CA 1
ATOM 562 C C . SER A 1 71 ? -3.487 -0.972 8.652 1.00 88.81 71 SER A C 1
ATOM 564 O O . SER A 1 71 ? -4.405 -0.769 7.857 1.00 88.81 71 SER A O 1
ATOM 566 N N . TYR A 1 72 ? -2.223 -1.044 8.240 1.00 88.94 72 TYR A N 1
ATOM 567 C CA . TYR A 1 72 ? -1.861 -0.924 6.828 1.00 88.94 72 TYR A CA 1
ATOM 568 C C . TYR A 1 72 ? -0.792 -1.933 6.417 1.00 88.94 72 TYR A C 1
ATOM 570 O O . TYR A 1 72 ? -0.001 -2.396 7.239 1.00 88.94 72 TYR A O 1
ATOM 578 N N . ILE A 1 73 ? -0.777 -2.273 5.129 1.00 92.25 73 ILE A N 1
ATOM 579 C CA . ILE A 1 73 ? 0.310 -3.014 4.484 1.00 92.25 73 ILE A CA 1
ATOM 580 C C . ILE A 1 73 ? 0.661 -2.354 3.150 1.00 92.25 73 ILE A C 1
ATOM 582 O O . ILE A 1 73 ? -0.225 -1.869 2.447 1.00 92.25 73 ILE A O 1
ATOM 586 N N . VAL A 1 74 ? 1.942 -2.375 2.789 1.00 90.75 74 VAL A N 1
ATOM 587 C CA . VAL A 1 74 ? 2.421 -2.031 1.444 1.00 90.75 74 VAL A CA 1
ATOM 588 C C . VAL A 1 74 ? 2.828 -3.332 0.760 1.00 90.75 74 VAL A C 1
ATOM 590 O O . VAL A 1 74 ? 3.621 -4.093 1.315 1.00 90.75 74 VAL A O 1
ATOM 593 N N . THR A 1 75 ? 2.252 -3.629 -0.404 1.00 92.56 75 THR A N 1
ATOM 594 C CA . THR A 1 75 ? 2.559 -4.865 -1.139 1.00 92.56 75 THR A CA 1
ATOM 595 C C . THR A 1 75 ? 3.812 -4.715 -1.996 1.00 92.56 75 THR A C 1
ATOM 597 O O . THR A 1 75 ? 4.323 -3.617 -2.217 1.00 92.56 75 THR A O 1
ATOM 600 N N . THR A 1 76 ? 4.288 -5.835 -2.538 1.00 90.00 76 THR A N 1
ATOM 601 C CA . THR A 1 76 ? 5.309 -5.817 -3.587 1.00 90.00 76 THR A CA 1
ATOM 602 C C . THR A 1 76 ? 4.775 -5.148 -4.860 1.00 90.00 76 THR A C 1
ATOM 604 O O . THR A 1 76 ? 3.557 -5.146 -5.081 1.00 90.00 76 THR A O 1
ATOM 607 N N . PRO A 1 77 ? 5.662 -4.606 -5.717 1.00 89.19 77 PRO A N 1
ATOM 608 C CA . PRO A 1 77 ? 5.289 -4.208 -7.074 1.00 89.19 77 PRO A CA 1
ATOM 609 C C . PRO A 1 77 ? 4.785 -5.409 -7.885 1.00 89.19 77 PRO A C 1
ATOM 611 O O . PRO A 1 77 ? 4.942 -6.562 -7.474 1.00 89.19 77 PRO A O 1
ATOM 614 N N . LEU A 1 78 ? 4.238 -5.137 -9.071 1.00 90.06 78 LEU A N 1
A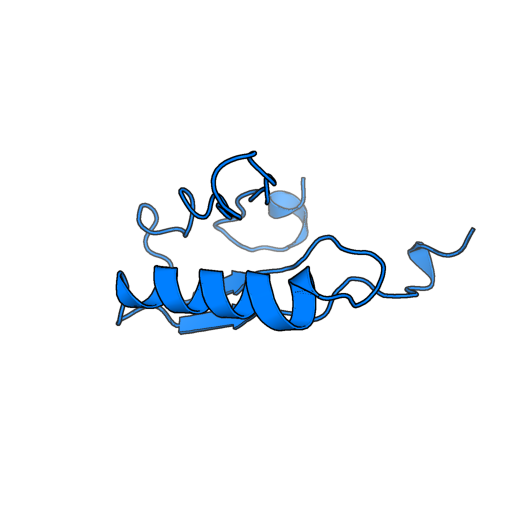TOM 615 C CA . LEU A 1 78 ? 3.762 -6.176 -9.989 1.00 90.06 78 LEU A CA 1
ATOM 616 C C . LEU A 1 78 ? 4.878 -7.142 -10.400 1.00 90.06 78 LEU A C 1
ATOM 618 O O . LEU A 1 78 ? 4.637 -8.338 -10.548 1.00 90.06 78 LEU A O 1
ATOM 622 N N . GLY A 1 79 ? 6.100 -6.629 -10.561 1.00 86.62 79 GLY A N 1
ATOM 623 C CA . GLY A 1 79 ? 7.243 -7.436 -10.961 1.00 86.62 79 GLY A CA 1
ATOM 624 C C . GLY A 1 79 ? 7.119 -7.972 -12.389 1.00 86.62 79 GLY A C 1
ATOM 625 O O . GLY A 1 79 ? 6.298 -7.533 -13.197 1.00 86.62 79 GLY A O 1
ATOM 626 N N . LEU A 1 80 ? 7.943 -8.975 -12.684 1.00 87.00 80 LEU A N 1
ATOM 627 C CA . LEU A 1 80 ? 7.908 -9.729 -13.937 1.00 87.00 80 LEU A CA 1
ATOM 628 C C . LEU A 1 80 ? 6.814 -10.803 -13.877 1.00 87.00 80 LEU A C 1
ATOM 630 O O . LEU A 1 80 ? 7.091 -11.998 -13.791 1.00 87.00 80 LEU A O 1
ATOM 634 N N . HIS A 1 81 ? 5.556 -10.372 -13.858 1.00 87.56 81 HIS A N 1
ATOM 635 C CA . HIS A 1 81 ? 4.422 -11.290 -13.850 1.00 87.56 81 HIS A CA 1
ATOM 636 C C . HIS A 1 81 ? 4.199 -11.887 -15.256 1.00 87.56 81 HIS A C 1
ATOM 638 O O . HIS A 1 81 ? 4.234 -11.125 -16.219 1.00 87.56 81 HIS A O 1
ATOM 644 N N . PRO A 1 82 ? 3.884 -13.190 -15.418 1.00 88.38 82 PRO A N 1
ATOM 645 C CA . PRO A 1 82 ? 3.677 -13.810 -16.737 1.00 88.38 82 PRO A CA 1
ATOM 646 C C . PRO A 1 82 ? 2.635 -13.114 -17.625 1.00 88.38 82 PRO A C 1
ATOM 648 O O . PRO A 1 82 ? 2.759 -13.110 -18.838 1.00 88.38 82 PRO A O 1
ATOM 651 N N . LEU A 1 83 ? 1.629 -12.476 -17.018 1.00 89.75 83 LEU A N 1
ATOM 652 C CA . LEU A 1 83 ? 0.613 -11.681 -17.731 1.00 89.75 83 LEU A CA 1
ATOM 653 C C . LEU A 1 83 ? 1.112 -10.312 -18.239 1.00 89.75 83 LEU A C 1
ATOM 655 O O . LEU A 1 83 ? 0.352 -9.597 -18.883 1.00 89.75 83 LEU A O 1
ATOM 659 N N . LEU A 1 84 ? 2.338 -9.918 -17.894 1.00 85.50 84 LEU A N 1
ATOM 660 C CA . LEU A 1 84 ? 2.989 -8.669 -18.308 1.00 85.50 84 LEU A CA 1
ATOM 661 C C . LEU A 1 84 ? 4.147 -8.912 -19.284 1.00 85.50 84 LEU A C 1
ATOM 663 O O . LEU A 1 84 ? 4.763 -7.954 -19.748 1.00 85.50 84 LEU A O 1
ATOM 667 N N . VAL A 1 85 ? 4.461 -10.176 -19.571 1.00 77.06 85 VAL A N 1
ATOM 668 C CA . VAL A 1 85 ? 5.451 -10.555 -20.580 1.00 77.06 85 VAL A CA 1
ATOM 669 C C . VAL A 1 85 ? 4.737 -10.601 -21.932 1.00 77.06 85 VAL A C 1
ATOM 671 O O . VAL A 1 85 ? 3.660 -11.188 -22.033 1.00 77.06 85 VAL A O 1
ATOM 674 N N . ILE A 1 86 ? 5.312 -9.922 -22.928 1.00 60.97 86 ILE A N 1
ATOM 675 C CA . ILE A 1 86 ? 4.817 -9.847 -24.314 1.00 60.97 86 ILE A CA 1
ATOM 676 C C . ILE A 1 86 ? 5.341 -11.046 -25.102 1.00 60.97 86 ILE A C 1
ATOM 678 O O . ILE A 1 86 ? 6.538 -11.367 -24.916 1.00 60.97 86 ILE A O 1
#

Secondary structure (DSSP, 8-state):
-HHHHH--S-----EEEEETTEEEEE-TTSSTTTT-SEEEE----SS--HIIIIIHHHHHHHHHTT-TT-EEEEPPP--S-GGG--

Organism: Prunus persica (NCBI:txid3760)